Protein AF-G9P1T3-F1 (afdb_monomer_lite)

Sequence (123 aa):
MGSVGPTSAPSKVVKEGRKLACRLCQKRKKKCNRKSPCSMCIKLKVVCQPSTPAPTRKRRQSTKDLFARLAWCEEQLRRTIDDRNQCDECLPSTETSTDGVAERLSEIKSASRAASATVTAKP

Foldseek 3Di:
DDDDDDDDDDDPPPPPPDFDAWPVCVVVVHDFPSDVVTPVCVVVVHHTHTDDPDPDDDDPPPVVVVVVVVVVVVVVVVVVVVVVVVVVVDDDDPPPPCVVVVVVVVVVVVVVVVVVVPPPDDD

Organism: Hypocrea atroviridis (strain ATCC 20476 / IMI 206040) (NCBI:txid452589)

Secondary structure (DSSP, 8-state):
----------------PPPPPBHHHHHTT------SS-HHHHHTT---PBPPPPPPPPPP-HHHHHHHHHHHHHHHHHHHHHHHHTTSS--------THHHHHHHHHHHHHHHHHHTTS----

pLDDT: mean 76.76, std 17.08, range [43.44, 98.06]

InterPro domains:
  IPR001138 Zn(2)Cys(6) fungal-type DNA-binding domain [PF00172] (21-55)
  IPR001138 Zn(2)Cys(6) fungal-type DNA-binding domain [PS50048] (21-48)
  IPR001138 Zn(2)Cys(6) fungal-type DNA-binding domain [SM00066] (16-59)
  IPR036864 Zn(2)-C6 fungal-type DNA-binding domain superfamily [G3DSA:4.10.240.10] (22-80)
  IPR036864 Zn(2)-C6 fungal-type DNA-binding domain superfamily [SSF57701] (15-59)

Radius of gyration: 42.08 Å; chains: 1; bounding box: 55×101×96 Å

Structure (mmCIF, N/CA/C/O backbone):
data_AF-G9P1T3-F1
#
_entry.id   AF-G9P1T3-F1
#
loop_
_atom_site.group_PDB
_atom_site.id
_atom_site.type_symbol
_atom_site.label_atom_id
_atom_site.label_alt_id
_atom_site.label_comp_id
_atom_site.label_asym_id
_atom_site.label_entity_id
_atom_site.label_seq_id
_atom_site.pdbx_PDB_ins_code
_atom_site.Cartn_x
_atom_site.Cartn_y
_atom_site.Cartn_z
_atom_site.occupancy
_atom_site.B_iso_or_equiv
_atom_site.auth_seq_id
_atom_site.auth_comp_id
_atom_site.auth_asym_id
_atom_site.auth_atom_id
_atom_site.pdbx_PDB_model_num
ATOM 1 N N . MET A 1 1 ? 31.766 -40.318 2.938 1.00 46.19 1 MET A N 1
ATOM 2 C CA . MET A 1 1 ? 30.998 -39.906 4.134 1.00 46.19 1 MET A CA 1
ATOM 3 C C . MET A 1 1 ? 31.002 -38.388 4.213 1.00 46.19 1 MET A C 1
ATOM 5 O O . MET A 1 1 ? 31.964 -37.810 4.688 1.00 46.19 1 MET A O 1
ATOM 9 N N . GLY A 1 2 ? 29.990 -37.737 3.641 1.00 48.38 2 GLY A N 1
ATOM 10 C CA . GLY A 1 2 ? 29.856 -36.279 3.658 1.00 48.38 2 GLY A CA 1
ATOM 11 C C . GLY A 1 2 ? 28.411 -35.933 3.971 1.00 48.38 2 GLY A C 1
ATOM 12 O O . GLY A 1 2 ? 27.558 -36.008 3.093 1.00 48.38 2 GLY A O 1
ATOM 13 N N . SER A 1 3 ? 28.128 -35.650 5.238 1.00 51.56 3 SER A N 1
ATOM 14 C CA . SER A 1 3 ? 26.786 -35.322 5.713 1.00 51.56 3 SER A CA 1
ATOM 15 C C . SER A 1 3 ? 26.484 -33.855 5.419 1.00 51.56 3 SER A C 1
ATOM 17 O O . SER A 1 3 ? 27.088 -32.964 6.012 1.00 51.56 3 SER A O 1
ATOM 19 N N . VAL A 1 4 ? 25.542 -33.598 4.513 1.00 62.69 4 VAL A N 1
ATOM 20 C CA . VAL A 1 4 ? 24.951 -32.270 4.313 1.00 62.69 4 VAL A CA 1
ATOM 21 C C . VAL A 1 4 ? 23.915 -32.014 5.411 1.00 62.69 4 VAL A C 1
ATOM 23 O O . VAL A 1 4 ? 22.926 -32.733 5.531 1.00 62.69 4 VAL A O 1
ATOM 26 N N . GLY A 1 5 ? 24.167 -31.018 6.261 1.00 55.00 5 GLY A N 1
ATOM 27 C CA . GLY A 1 5 ? 23.220 -30.563 7.284 1.00 55.00 5 GLY A CA 1
ATOM 28 C C . GLY A 1 5 ? 22.140 -29.639 6.696 1.00 55.00 5 GLY A C 1
ATOM 29 O O . GLY A 1 5 ? 22.413 -28.933 5.723 1.00 55.00 5 GLY A O 1
ATOM 30 N N . PRO A 1 6 ? 20.917 -29.609 7.262 1.00 62.25 6 PRO A N 1
ATOM 31 C CA . PRO A 1 6 ? 19.824 -28.801 6.734 1.00 62.25 6 PRO A CA 1
ATOM 32 C C . PRO A 1 6 ? 20.017 -27.314 7.061 1.00 62.25 6 PRO A C 1
ATOM 34 O O . PRO A 1 6 ? 20.244 -26.923 8.206 1.00 62.25 6 PRO A O 1
ATOM 37 N N . THR A 1 7 ? 19.896 -26.473 6.035 1.00 50.56 7 THR A N 1
ATOM 38 C CA . THR A 1 7 ? 19.935 -25.011 6.133 1.00 50.56 7 THR A CA 1
ATOM 39 C C . THR A 1 7 ? 18.643 -24.497 6.775 1.00 50.56 7 THR A C 1
ATOM 41 O O . THR A 1 7 ? 17.573 -24.538 6.169 1.00 50.56 7 THR A O 1
ATOM 44 N N . SER A 1 8 ? 18.725 -24.008 8.013 1.00 57.06 8 SER A N 1
ATOM 45 C CA . SER A 1 8 ? 17.626 -23.325 8.695 1.00 57.06 8 SER A CA 1
ATOM 46 C C . SER A 1 8 ? 17.426 -21.923 8.105 1.00 57.06 8 SER A C 1
ATOM 48 O O . SER A 1 8 ? 18.306 -21.065 8.141 1.00 57.06 8 SER A O 1
ATOM 50 N N . ALA A 1 9 ? 16.250 -21.695 7.518 1.00 63.72 9 ALA A N 1
ATOM 51 C CA . ALA A 1 9 ? 15.860 -20.406 6.958 1.00 63.72 9 ALA A CA 1
ATOM 52 C C . ALA A 1 9 ? 15.760 -19.321 8.055 1.00 63.72 9 ALA A C 1
ATOM 54 O O . ALA A 1 9 ? 15.293 -19.608 9.161 1.00 63.72 9 ALA A O 1
ATOM 55 N N . PRO A 1 10 ? 16.135 -18.058 7.774 1.00 54.31 10 PRO A N 1
ATOM 56 C CA . PRO A 1 10 ? 16.060 -16.986 8.757 1.00 54.31 10 PRO A CA 1
ATOM 57 C C . PRO A 1 10 ? 14.601 -16.577 9.001 1.00 54.31 10 PRO A C 1
ATOM 59 O O . PRO A 1 10 ? 13.976 -15.879 8.197 1.00 54.31 10 PRO A O 1
ATOM 62 N N . SER A 1 11 ? 14.064 -16.984 10.150 1.00 57.31 11 SER A N 1
ATOM 63 C CA . SER A 1 11 ? 12.820 -16.464 10.714 1.00 57.31 11 SER A CA 1
ATOM 64 C C . SER A 1 11 ? 12.933 -14.947 10.862 1.00 57.31 11 SER A C 1
ATOM 66 O O . SER A 1 11 ? 13.700 -14.442 11.682 1.00 57.31 11 SER A O 1
ATOM 68 N N . LYS A 1 12 ? 12.186 -14.191 10.047 1.00 60.72 12 LYS A N 1
ATOM 69 C CA . LYS A 1 12 ? 12.115 -12.731 10.176 1.00 60.72 12 LYS A CA 1
ATOM 70 C C . LYS A 1 12 ? 11.624 -12.395 11.580 1.00 60.72 12 LYS A C 1
ATOM 72 O O . LYS A 1 12 ? 10.471 -12.657 11.908 1.00 60.72 12 LYS A O 1
ATOM 77 N N . VAL A 1 13 ? 12.491 -11.785 12.384 1.00 58.25 13 VAL A N 1
ATOM 78 C CA . VAL A 1 13 ? 12.137 -11.227 13.689 1.00 58.25 13 VAL A CA 1
ATOM 79 C C . VAL A 1 13 ? 11.141 -10.092 13.443 1.00 58.25 13 VAL A C 1
ATOM 81 O O . VAL A 1 13 ? 11.513 -8.967 13.098 1.00 58.25 13 VAL A O 1
ATOM 84 N N . VAL A 1 14 ? 9.847 -10.401 13.535 1.00 61.88 14 VAL A N 1
ATOM 85 C CA . VAL A 1 14 ? 8.781 -9.400 13.513 1.00 61.88 14 VAL A CA 1
ATOM 86 C C . VAL A 1 14 ? 8.941 -8.613 14.802 1.00 61.88 14 VAL A C 1
ATOM 88 O O . VAL A 1 14 ? 8.576 -9.089 15.868 1.00 61.88 14 VAL A O 1
ATOM 91 N N . LYS A 1 15 ? 9.545 -7.422 14.720 1.00 59.25 15 LYS A N 1
ATOM 92 C CA . LYS A 1 15 ? 9.590 -6.486 15.848 1.00 59.25 15 LYS A CA 1
ATOM 93 C C . LYS A 1 15 ? 8.169 -6.343 16.383 1.00 59.25 15 LYS A C 1
ATOM 95 O O . LYS A 1 15 ? 7.299 -5.868 15.650 1.00 59.25 15 LYS A O 1
ATOM 100 N N . GLU A 1 16 ? 7.953 -6.778 17.623 1.00 62.88 16 GLU A N 1
ATOM 101 C CA . GLU A 1 16 ? 6.664 -6.732 18.305 1.00 62.88 16 GLU A CA 1
ATOM 102 C C . GLU A 1 16 ? 6.109 -5.304 18.187 1.00 62.88 16 GLU A C 1
ATOM 104 O O . GLU A 1 16 ? 6.632 -4.350 18.772 1.00 62.88 16 GLU A O 1
ATOM 109 N N . GLY A 1 17 ? 5.104 -5.119 17.330 1.00 66.31 17 GLY A N 1
ATOM 110 C CA . GLY A 1 17 ? 4.548 -3.800 17.064 1.00 66.31 17 GLY A CA 1
ATOM 111 C C . GLY A 1 17 ? 4.017 -3.175 18.354 1.00 66.31 17 GLY A C 1
ATOM 112 O O . GLY A 1 17 ? 3.489 -3.866 19.227 1.00 66.31 17 GLY A O 1
ATOM 113 N N . ARG A 1 18 ? 4.122 -1.846 18.481 1.00 76.62 18 ARG A N 1
ATOM 114 C CA . ARG A 1 18 ? 3.537 -1.110 19.615 1.00 76.62 18 ARG A CA 1
ATOM 115 C C . ARG A 1 18 ? 2.060 -1.503 19.781 1.00 76.62 18 ARG A C 1
ATOM 117 O O . ARG A 1 18 ? 1.260 -1.269 18.877 1.00 76.62 18 ARG A O 1
ATOM 124 N N . LYS A 1 19 ? 1.695 -2.079 20.937 1.00 82.00 19 LYS A N 1
ATOM 125 C CA . LYS A 1 19 ? 0.314 -2.492 21.247 1.00 82.00 19 LYS A CA 1
ATOM 126 C C . LYS A 1 19 ? -0.611 -1.270 21.245 1.00 82.00 19 LYS A C 1
ATOM 128 O O . LYS A 1 19 ? -0.458 -0.361 22.063 1.00 82.00 19 LYS A O 1
ATOM 133 N N . LEU A 1 20 ? -1.569 -1.243 20.320 1.00 89.94 20 LEU A N 1
ATOM 134 C CA . LEU A 1 20 ? -2.547 -0.161 20.194 1.00 89.94 20 LEU A CA 1
ATOM 135 C C . LEU A 1 20 ? -3.627 -0.248 21.289 1.00 89.94 20 LEU A C 1
ATOM 137 O O . LEU A 1 20 ? -3.783 -1.261 21.972 1.00 89.94 20 LEU A O 1
ATOM 141 N N . ALA A 1 21 ? -4.388 0.835 21.474 1.00 93.88 21 ALA A N 1
ATOM 142 C CA . ALA A 1 21 ? -5.612 0.783 22.275 1.00 93.88 21 ALA A CA 1
ATOM 143 C C . ALA A 1 21 ? -6.604 -0.223 21.661 1.00 93.88 21 ALA A C 1
ATOM 145 O O . ALA A 1 21 ? -6.588 -0.431 20.455 1.00 93.88 21 ALA A O 1
ATOM 146 N N . CYS A 1 22 ? -7.482 -0.835 22.461 1.00 94.12 22 CYS A N 1
ATOM 147 C CA . CYS A 1 22 ? -8.560 -1.658 21.905 1.00 94.12 22 CYS A CA 1
ATOM 148 C C . CYS A 1 22 ? -9.536 -0.805 21.075 1.00 94.12 22 CYS A C 1
ATOM 150 O O . CYS A 1 22 ? -9.674 0.403 21.314 1.00 94.12 22 CYS A O 1
ATOM 152 N N . ARG A 1 23 ? -10.270 -1.440 20.152 1.00 93.88 23 ARG A N 1
ATOM 153 C CA . ARG A 1 23 ? -11.186 -0.748 19.227 1.00 93.88 23 ARG A CA 1
ATOM 154 C C . ARG A 1 23 ? -12.225 0.106 19.960 1.00 93.88 23 ARG A C 1
ATOM 156 O O . ARG A 1 23 ? -12.527 1.222 19.542 1.00 93.88 23 ARG A O 1
ATOM 163 N N . LEU A 1 24 ? -12.722 -0.380 21.100 1.00 94.69 24 LEU A N 1
ATOM 164 C CA . LEU A 1 24 ? -13.728 0.322 21.897 1.00 94.69 24 LEU A CA 1
ATOM 165 C C . LEU A 1 24 ? -13.170 1.577 22.585 1.00 94.69 24 LEU A C 1
ATOM 167 O O . LEU A 1 24 ? -13.781 2.643 22.513 1.00 94.69 24 LEU A O 1
ATOM 171 N N . CYS A 1 25 ? -12.005 1.475 23.234 1.00 94.81 25 CYS A N 1
ATOM 172 C CA . CYS A 1 25 ? -11.355 2.630 23.860 1.00 94.81 25 CYS A CA 1
ATOM 173 C C . CYS A 1 25 ? -10.920 3.665 22.819 1.00 94.81 25 CYS A C 1
ATOM 175 O O . CYS A 1 25 ? -11.028 4.860 23.087 1.00 94.81 25 CYS A O 1
ATOM 177 N N . GLN A 1 26 ? -10.483 3.215 21.639 1.00 94.19 26 GLN A N 1
ATOM 178 C CA . GLN A 1 26 ? -10.150 4.087 20.516 1.00 94.19 26 GLN A CA 1
ATOM 179 C C . GLN A 1 26 ? -11.387 4.860 20.027 1.00 94.19 26 GLN A C 1
ATOM 181 O O . GLN A 1 26 ? -11.331 6.085 19.947 1.00 94.19 26 GLN A O 1
ATOM 186 N N . LYS A 1 27 ? -12.528 4.183 19.810 1.00 93.50 27 LYS A N 1
ATOM 187 C CA . LYS A 1 27 ? -13.799 4.823 19.407 1.00 93.50 27 LYS A CA 1
ATOM 188 C C . LYS A 1 27 ? -14.317 5.817 20.454 1.00 93.50 27 LYS A C 1
ATOM 190 O O . LYS A 1 27 ? -14.797 6.887 20.102 1.00 93.50 27 LYS A O 1
ATOM 195 N N . ARG A 1 28 ? -14.190 5.485 21.744 1.00 93.44 28 ARG A N 1
ATOM 196 C CA . ARG A 1 28 ? -14.635 6.334 22.869 1.00 93.44 28 ARG A CA 1
ATOM 197 C C . ARG A 1 28 ? -13.620 7.401 23.293 1.00 93.44 28 ARG A C 1
ATOM 199 O O . ARG A 1 28 ? -13.914 8.168 24.205 1.00 93.44 28 ARG A O 1
ATOM 206 N N . LYS A 1 29 ? -12.429 7.430 22.681 1.00 93.69 29 LYS A N 1
ATOM 207 C CA . LYS A 1 29 ? -11.326 8.355 23.003 1.00 93.69 29 LYS A CA 1
ATOM 208 C C . LYS A 1 29 ? -10.950 8.365 24.499 1.00 93.69 29 LYS A C 1
ATOM 210 O O . LYS A 1 29 ? -10.637 9.408 25.066 1.00 93.69 29 LYS A O 1
ATOM 215 N N . LYS A 1 30 ? -10.985 7.202 25.165 1.00 92.25 30 LYS A N 1
ATOM 216 C CA . LYS A 1 30 ? -10.577 7.041 26.579 1.00 92.25 30 LYS A CA 1
ATOM 217 C C . LYS A 1 30 ? -9.254 6.278 26.684 1.00 92.25 30 LYS A C 1
ATOM 219 O O . LYS A 1 30 ? -8.924 5.461 25.823 1.00 92.25 30 LYS A O 1
ATOM 224 N N . LYS A 1 31 ? -8.504 6.507 27.768 1.00 93.19 31 LYS A N 1
ATOM 225 C CA . LYS A 1 31 ? -7.212 5.846 28.021 1.00 93.19 31 LYS A CA 1
ATOM 226 C C . LYS A 1 31 ? -7.396 4.327 28.141 1.00 93.19 31 LYS A C 1
ATOM 228 O O . LYS A 1 31 ? -8.108 3.843 29.015 1.00 93.19 31 LYS A O 1
ATOM 233 N N . CYS A 1 32 ? -6.735 3.575 27.263 1.00 94.88 32 CYS A N 1
ATOM 234 C CA . CYS A 1 32 ? -6.705 2.114 27.306 1.00 94.88 32 CYS A CA 1
ATOM 235 C C . CYS A 1 32 ? -5.482 1.632 28.098 1.00 94.88 32 CYS A C 1
ATOM 237 O O . CYS A 1 32 ? -4.397 2.179 27.927 1.00 94.88 32 CYS A O 1
ATOM 239 N N . ASN A 1 33 ? -5.626 0.573 28.899 1.00 94.00 33 ASN A N 1
ATOM 240 C CA . ASN A 1 33 ? -4.504 -0.062 29.606 1.00 94.00 33 ASN A CA 1
ATOM 241 C C . ASN A 1 33 ? -3.737 -1.092 28.755 1.00 94.00 33 ASN A C 1
ATOM 243 O O . ASN A 1 33 ? -2.812 -1.714 29.258 1.00 94.00 33 ASN A O 1
ATOM 247 N N . ARG A 1 34 ? -4.110 -1.272 27.475 1.00 91.06 34 ARG A N 1
ATOM 248 C CA . ARG A 1 34 ? -3.465 -2.167 26.484 1.00 91.06 34 ARG A CA 1
ATOM 249 C C . ARG A 1 34 ? -3.259 -3.629 26.940 1.00 91.06 34 ARG A C 1
ATOM 251 O O . ARG A 1 34 ? -2.485 -4.358 26.332 1.00 91.06 34 ARG A O 1
ATOM 258 N N . LYS A 1 35 ? -3.986 -4.063 27.975 1.00 89.06 35 LYS A N 1
ATOM 259 C CA . LYS A 1 35 ? -4.190 -5.467 28.360 1.00 89.06 35 LYS A CA 1
ATOM 260 C C . LYS A 1 35 ? -5.447 -5.985 27.652 1.00 89.06 35 LYS A C 1
ATOM 262 O O . LYS A 1 35 ? -6.386 -5.209 27.459 1.00 89.06 35 LYS A O 1
ATOM 267 N N . SER A 1 36 ? -5.464 -7.251 27.247 1.00 85.62 36 SER A N 1
ATOM 268 C CA . SER A 1 36 ? -6.618 -7.913 26.627 1.00 85.62 36 SER A CA 1
ATOM 269 C C . SER A 1 36 ? -7.146 -8.989 27.580 1.00 85.62 36 SER A C 1
ATOM 271 O O . SER A 1 36 ? -6.472 -10.007 27.726 1.00 85.62 36 SER A O 1
ATOM 273 N N . PRO A 1 37 ? -8.306 -8.791 28.235 1.00 92.38 37 PRO A N 1
ATOM 274 C CA . PRO A 1 37 ? -9.233 -7.655 28.143 1.00 92.38 37 PRO A CA 1
ATOM 275 C C . PRO A 1 37 ? -8.786 -6.388 28.904 1.00 92.38 37 PRO A C 1
ATOM 277 O O . PRO A 1 37 ? -8.053 -6.437 29.889 1.00 92.38 37 PRO A O 1
ATOM 280 N N . CYS A 1 38 ? -9.241 -5.217 28.445 1.00 93.50 38 CYS A N 1
ATOM 281 C CA . CYS A 1 38 ? -8.891 -3.929 29.046 1.00 93.50 38 CYS A CA 1
ATOM 282 C C . CYS A 1 38 ? -9.735 -3.650 30.303 1.00 93.50 38 CYS A C 1
ATOM 284 O O . CYS A 1 38 ? -10.910 -3.995 30.326 1.00 93.50 38 CYS A O 1
ATOM 286 N N . SER A 1 39 ? -9.211 -2.959 31.325 1.00 94.88 39 SER A N 1
ATOM 287 C CA . SER A 1 39 ? -9.961 -2.721 32.581 1.00 94.88 39 SER A CA 1
ATOM 288 C C . SER A 1 39 ? -11.314 -2.027 32.384 1.00 94.88 39 SER A C 1
ATOM 290 O O . SER A 1 39 ? -12.278 -2.344 33.069 1.00 94.88 39 SER A O 1
ATOM 292 N N . MET A 1 40 ? -11.412 -1.104 31.423 1.00 94.12 40 MET A N 1
ATOM 293 C CA . MET A 1 40 ? -12.677 -0.456 31.069 1.00 94.12 40 MET A CA 1
ATOM 294 C C . MET A 1 40 ? -13.652 -1.448 30.423 1.00 94.12 40 MET A C 1
ATOM 296 O O . MET A 1 40 ? -14.833 -1.457 30.737 1.00 94.12 40 MET A O 1
ATOM 300 N N . CYS A 1 41 ? -13.142 -2.308 29.545 1.00 94.56 41 CYS A N 1
ATOM 301 C CA . CYS A 1 41 ? -13.903 -3.341 28.857 1.00 94.56 41 CYS A CA 1
ATOM 302 C C . CYS A 1 41 ? -14.460 -4.370 29.856 1.00 94.56 41 CYS A C 1
ATOM 304 O O . CYS A 1 41 ? -15.614 -4.765 29.737 1.00 94.56 41 CYS A O 1
ATOM 306 N N . ILE A 1 42 ? -13.665 -4.723 30.877 1.00 95.44 42 ILE A N 1
ATOM 307 C CA . ILE A 1 42 ? -14.074 -5.589 31.994 1.00 95.44 42 ILE A CA 1
ATOM 308 C C . ILE A 1 42 ? -15.215 -4.938 32.785 1.00 95.44 42 ILE A C 1
ATOM 310 O O . ILE A 1 42 ? -16.261 -5.553 32.959 1.00 95.44 42 ILE A O 1
ATOM 314 N N . LYS A 1 43 ? -15.055 -3.673 33.207 1.00 94.25 43 LYS A N 1
ATOM 315 C CA . LYS A 1 43 ? -16.093 -2.939 33.962 1.00 94.25 43 LYS A CA 1
ATOM 316 C C . LYS A 1 43 ? -17.416 -2.838 33.204 1.00 94.25 43 LYS A C 1
ATOM 318 O O . LYS A 1 43 ? -18.479 -2.905 33.803 1.00 94.25 43 LYS A O 1
ATOM 323 N N . LEU A 1 44 ? -17.336 -2.678 31.887 1.00 92.00 44 LEU A N 1
ATOM 324 C CA . LEU A 1 44 ? -18.494 -2.562 31.007 1.00 92.00 44 LEU A CA 1
ATOM 325 C C . LEU A 1 44 ? -19.073 -3.916 30.577 1.00 92.00 44 LEU A C 1
ATOM 327 O O . LEU A 1 44 ? -20.088 -3.919 29.891 1.00 92.00 44 LEU A O 1
ATOM 331 N N . LYS A 1 45 ? -18.432 -5.039 30.936 1.00 93.06 45 LYS A N 1
ATOM 332 C CA . LYS A 1 45 ? -18.820 -6.400 30.528 1.00 93.06 45 LYS A CA 1
ATOM 333 C C . LYS A 1 45 ? -18.998 -6.545 29.007 1.00 93.06 45 LYS A C 1
ATOM 335 O O . LYS A 1 45 ? -19.911 -7.210 28.533 1.00 93.06 45 LYS A O 1
ATOM 340 N N . VAL A 1 46 ? -18.115 -5.909 28.234 1.00 92.69 46 VAL A N 1
ATOM 341 C CA . VAL A 1 46 ? -18.128 -5.931 26.760 1.00 92.69 46 VAL A CA 1
ATOM 342 C C . VAL A 1 46 ? -16.894 -6.625 26.198 1.00 92.69 46 VAL A C 1
ATOM 344 O O . VAL A 1 46 ? -15.811 -6.595 26.790 1.00 92.69 46 VAL A O 1
ATOM 347 N N . VAL A 1 47 ? -17.036 -7.195 25.001 1.00 92.62 47 VAL A N 1
ATOM 348 C CA . VAL A 1 47 ? -15.951 -7.884 24.295 1.00 92.62 47 VAL A CA 1
ATOM 349 C C . VAL A 1 47 ? -14.819 -6.908 23.953 1.00 92.62 47 VAL A C 1
ATOM 351 O O . VAL A 1 47 ? -14.999 -5.910 23.251 1.00 92.62 47 VAL A O 1
ATOM 354 N N . CYS A 1 48 ? -13.617 -7.198 24.453 1.00 93.31 48 CYS A N 1
ATOM 355 C CA . CYS A 1 48 ? -12.431 -6.380 24.223 1.00 93.31 48 CYS A CA 1
ATOM 356 C C . CYS A 1 48 ? -11.685 -6.832 22.962 1.00 93.31 48 CYS A C 1
ATOM 358 O O . CYS A 1 48 ? -10.818 -7.700 23.035 1.00 93.31 48 CYS A O 1
ATOM 360 N N . GLN A 1 49 ? -11.953 -6.192 21.823 1.00 92.31 49 GLN A N 1
ATOM 361 C CA . GLN A 1 49 ? -11.216 -6.468 20.587 1.00 92.31 49 GLN A CA 1
ATOM 362 C C . GLN A 1 49 ? -9.956 -5.580 20.469 1.00 92.31 49 GLN A C 1
ATOM 364 O O . GLN A 1 49 ? -10.088 -4.347 20.442 1.00 92.31 49 GLN A O 1
ATOM 369 N N . PRO A 1 50 ? -8.734 -6.150 20.397 1.00 90.50 50 PRO A N 1
ATOM 370 C CA . PRO A 1 50 ? -7.516 -5.375 20.162 1.00 90.50 50 PRO A CA 1
ATOM 371 C C . PRO A 1 50 ? -7.554 -4.701 18.782 1.00 90.50 50 PRO A C 1
ATOM 373 O O . PRO A 1 50 ? -8.074 -5.261 17.815 1.00 90.50 50 PRO A O 1
ATOM 376 N N . SER A 1 51 ? -7.021 -3.480 18.678 1.00 88.44 51 SER A N 1
ATOM 377 C CA . SER A 1 51 ? -6.896 -2.819 17.378 1.00 88.44 51 SER A CA 1
ATOM 378 C C . SER A 1 51 ? -5.726 -3.416 16.610 1.00 88.44 51 SER A C 1
ATOM 380 O O . SER A 1 51 ? -4.582 -3.379 17.057 1.00 88.44 51 SER A O 1
ATOM 382 N N . THR A 1 52 ? -6.029 -3.947 15.435 1.00 83.75 52 THR A N 1
ATOM 383 C CA . THR A 1 52 ? -5.039 -4.365 14.450 1.00 83.75 52 THR A CA 1
ATOM 384 C C . THR A 1 52 ? -4.452 -3.115 13.793 1.00 83.75 52 THR A C 1
ATOM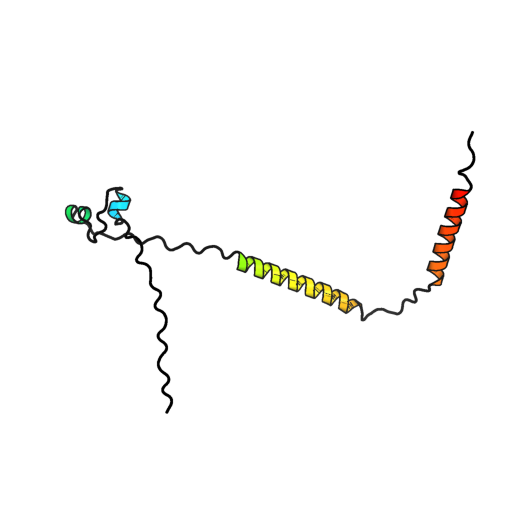 386 O O . THR A 1 52 ? -5.230 -2.263 13.349 1.00 83.75 52 THR A O 1
ATOM 389 N N . PRO A 1 53 ? -3.117 -2.958 13.741 1.00 81.81 53 PRO A N 1
ATOM 390 C CA . PRO A 1 53 ? -2.507 -1.854 13.011 1.00 81.81 53 PRO A CA 1
ATOM 391 C C . PRO A 1 53 ? -2.941 -1.897 11.544 1.00 81.81 53 PRO A C 1
ATOM 393 O O . PRO A 1 53 ? -3.168 -2.971 10.985 1.00 81.81 53 PRO A O 1
ATOM 396 N N . ALA A 1 54 ? -3.077 -0.720 10.929 1.00 81.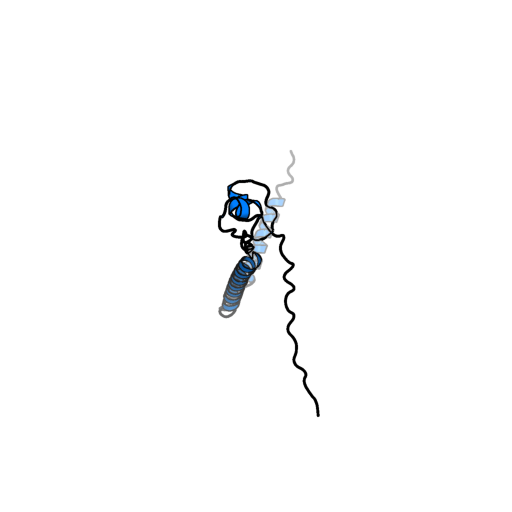62 54 ALA A N 1
ATOM 397 C CA . ALA A 1 54 ? -3.386 -0.638 9.510 1.00 81.62 54 ALA A CA 1
ATOM 398 C C . ALA A 1 54 ? -2.298 -1.378 8.711 1.00 81.62 54 ALA A C 1
ATOM 400 O O . ALA A 1 54 ? -1.113 -1.219 9.031 1.00 81.62 54 ALA A O 1
ATOM 401 N N . PRO A 1 55 ? -2.669 -2.168 7.689 1.00 78.81 55 PRO A N 1
ATOM 402 C CA . PRO A 1 55 ? -1.695 -2.790 6.808 1.00 78.81 55 PRO A CA 1
ATOM 403 C C . PRO A 1 55 ? -0.738 -1.735 6.258 1.00 78.81 55 PRO A C 1
ATOM 405 O O . PRO A 1 55 ? -1.167 -0.660 5.827 1.00 78.81 55 PRO A O 1
ATOM 408 N N . THR A 1 56 ? 0.560 -2.031 6.272 1.00 81.69 56 THR A N 1
ATOM 409 C CA . THR A 1 56 ? 1.567 -1.119 5.729 1.00 81.69 56 THR A CA 1
ATOM 410 C C . THR A 1 56 ? 1.238 -0.823 4.271 1.00 81.69 56 THR A C 1
ATOM 412 O O . THR A 1 56 ? 1.197 -1.729 3.434 1.00 81.69 56 THR A O 1
ATOM 415 N N . ARG A 1 57 ? 1.005 0.455 3.952 1.00 82.25 57 ARG A N 1
ATOM 416 C CA . ARG A 1 57 ? 0.754 0.886 2.576 1.00 82.25 57 ARG A CA 1
ATOM 417 C C . ARG A 1 57 ? 1.977 0.540 1.730 1.00 82.25 57 ARG A C 1
ATOM 419 O O . ARG A 1 57 ? 3.085 0.988 2.022 1.00 82.25 57 ARG A O 1
ATOM 426 N N . LYS A 1 58 ? 1.778 -0.246 0.670 1.00 78.56 58 LYS A N 1
ATOM 427 C CA . LYS A 1 58 ? 2.838 -0.522 -0.303 1.00 78.56 58 LYS A CA 1
ATOM 428 C C . LYS A 1 58 ? 3.227 0.801 -0.965 1.00 78.56 58 LYS A C 1
ATOM 430 O O . LYS A 1 58 ? 2.384 1.468 -1.565 1.00 78.56 58 LYS A O 1
ATOM 435 N N . ARG A 1 59 ? 4.492 1.205 -0.829 1.00 79.75 59 ARG A N 1
ATOM 436 C CA . ARG A 1 59 ? 5.034 2.368 -1.541 1.00 79.75 59 ARG A CA 1
ATOM 437 C C . ARG A 1 59 ? 4.992 2.068 -3.043 1.00 79.75 59 ARG A C 1
ATOM 439 O O . ARG A 1 59 ? 5.391 0.980 -3.455 1.00 79.75 59 ARG A O 1
ATOM 446 N N . ARG A 1 60 ? 4.498 3.014 -3.850 1.00 78.44 60 ARG A N 1
ATOM 447 C CA . ARG A 1 60 ? 4.515 2.906 -5.319 1.00 78.44 60 ARG A CA 1
ATOM 448 C C . ARG A 1 60 ? 5.969 2.693 -5.759 1.00 78.44 60 ARG A C 1
ATOM 450 O O . ARG A 1 60 ? 6.843 3.461 -5.362 1.00 78.44 60 ARG A O 1
ATOM 457 N N . GLN A 1 61 ? 6.233 1.630 -6.515 1.00 79.81 61 GLN A N 1
ATOM 458 C CA . GLN A 1 61 ? 7.577 1.306 -7.002 1.00 79.81 61 GLN A CA 1
ATOM 459 C C . GLN A 1 61 ? 7.858 2.139 -8.257 1.00 79.81 61 GLN A C 1
ATOM 461 O O . GLN A 1 61 ? 7.658 1.664 -9.370 1.00 79.81 61 GLN A O 1
ATOM 466 N N . SER A 1 62 ? 8.273 3.396 -8.069 1.00 77.88 62 SER A N 1
ATOM 467 C CA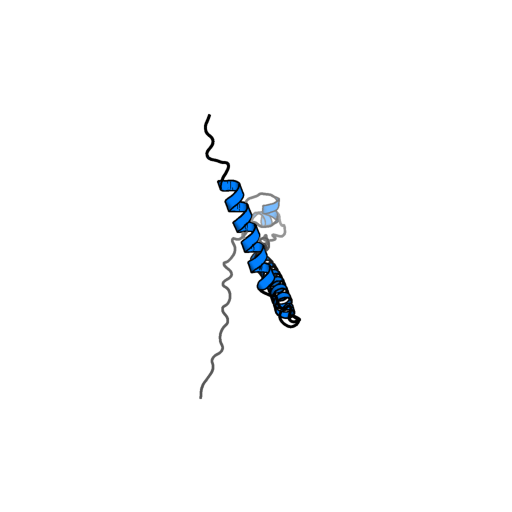 . SER A 1 62 ? 8.576 4.341 -9.160 1.00 77.88 62 SER A CA 1
ATOM 468 C C . SER A 1 62 ? 9.616 3.811 -10.149 1.00 77.88 62 SER A C 1
ATOM 470 O O . SER A 1 62 ? 9.553 4.119 -11.331 1.00 77.88 62 SER A O 1
ATOM 472 N N . THR A 1 63 ? 10.537 2.969 -9.683 1.00 84.88 63 THR A N 1
ATOM 473 C CA . THR A 1 63 ? 11.585 2.365 -10.510 1.00 84.88 63 THR A CA 1
ATOM 474 C C . THR A 1 63 ? 11.036 1.410 -11.566 1.00 84.88 63 THR A C 1
ATOM 476 O O . THR A 1 63 ? 11.566 1.377 -12.665 1.00 84.88 63 THR A O 1
ATOM 479 N N . LYS A 1 64 ? 9.953 0.671 -11.287 1.00 88.25 64 LYS A N 1
ATOM 480 C CA . LYS A 1 64 ? 9.372 -0.276 -12.257 1.00 88.25 64 LYS A CA 1
ATOM 481 C C . LYS A 1 64 ? 8.814 0.421 -13.494 1.00 88.25 64 LYS A C 1
ATOM 483 O O . LYS A 1 64 ? 9.042 -0.026 -14.608 1.00 88.25 64 LYS A O 1
ATOM 488 N N . ASP A 1 65 ? 8.103 1.519 -13.269 1.00 88.88 65 ASP A N 1
ATOM 489 C CA . ASP A 1 65 ? 7.535 2.366 -14.320 1.00 88.88 65 ASP A CA 1
ATOM 490 C C . ASP A 1 65 ? 8.651 3.037 -15.139 1.00 88.88 65 ASP A C 1
ATOM 492 O O . ASP A 1 65 ? 8.611 3.083 -16.365 1.00 88.88 65 ASP A O 1
ATOM 496 N N . LEU A 1 66 ? 9.716 3.471 -14.456 1.00 93.00 66 LEU A N 1
ATOM 497 C CA . LEU A 1 66 ? 10.902 4.034 -15.096 1.00 93.00 66 LEU A CA 1
ATOM 498 C C . LEU A 1 66 ? 11.621 3.013 -15.992 1.00 93.00 66 LEU A C 1
ATOM 500 O O . LEU A 1 66 ? 11.922 3.336 -17.135 1.00 93.00 66 LEU A O 1
ATOM 504 N N . PHE A 1 67 ? 11.837 1.781 -15.521 1.00 95.44 67 PHE A N 1
ATOM 505 C CA . PHE A 1 67 ? 12.433 0.719 -16.340 1.00 95.44 67 PHE A CA 1
ATOM 506 C C . PHE A 1 67 ? 11.569 0.358 -17.550 1.00 95.44 67 PHE A C 1
ATOM 508 O O . PHE A 1 67 ? 12.106 0.170 -18.635 1.00 95.44 67 PHE A O 1
ATOM 515 N N . ALA A 1 68 ? 10.242 0.313 -17.395 1.00 94.69 68 ALA A N 1
ATOM 516 C CA . ALA A 1 68 ? 9.337 0.062 -18.516 1.00 94.69 68 ALA A CA 1
ATOM 517 C C . ALA A 1 68 ? 9.449 1.151 -19.599 1.00 94.69 68 ALA A C 1
ATOM 519 O O . ALA A 1 68 ? 9.495 0.844 -20.789 1.00 94.69 68 ALA A O 1
ATOM 520 N N . ARG A 1 69 ? 9.552 2.421 -19.186 1.00 96.44 69 ARG A N 1
ATOM 521 C CA . ARG A 1 69 ? 9.757 3.547 -20.108 1.00 96.44 69 ARG A CA 1
ATOM 522 C C . ARG A 1 69 ? 11.125 3.506 -20.784 1.00 96.44 69 ARG A C 1
ATOM 524 O O . ARG A 1 69 ? 11.193 3.753 -21.982 1.00 96.44 69 ARG A O 1
ATOM 531 N N . LEU A 1 70 ? 12.186 3.185 -20.043 1.00 97.56 70 LEU A N 1
ATOM 532 C CA . LEU A 1 70 ? 13.530 3.032 -20.609 1.00 97.56 70 LEU A CA 1
ATOM 533 C C . LEU A 1 70 ? 13.567 1.917 -21.655 1.00 97.56 70 LEU A C 1
ATOM 535 O O . LEU A 1 70 ? 14.002 2.170 -22.770 1.00 97.56 70 LEU A O 1
ATOM 539 N N . ALA A 1 71 ? 13.017 0.742 -21.340 1.00 97.25 71 ALA A N 1
ATOM 540 C CA . ALA A 1 71 ? 12.965 -0.383 -22.271 1.00 97.25 71 ALA A CA 1
ATOM 541 C C . ALA A 1 71 ? 12.209 -0.035 -23.564 1.00 97.25 71 ALA A C 1
ATOM 543 O O . ALA A 1 71 ? 12.634 -0.413 -24.653 1.00 97.25 71 ALA A O 1
ATOM 544 N N . TRP A 1 72 ? 11.108 0.720 -23.460 1.00 98.06 72 TRP A N 1
ATOM 545 C CA . TRP A 1 72 ? 10.389 1.210 -24.636 1.00 98.06 72 TRP A CA 1
ATOM 546 C C . TRP A 1 72 ? 11.236 2.184 -25.463 1.00 98.06 72 TRP A C 1
ATOM 548 O O . TRP A 1 72 ? 11.317 2.027 -26.678 1.00 98.06 72 TRP A O 1
ATOM 558 N N . CYS A 1 73 ? 11.900 3.155 -24.826 1.00 98.06 73 CYS A N 1
ATOM 559 C CA . CYS A 1 73 ? 12.787 4.088 -25.523 1.00 98.06 73 CYS A CA 1
ATOM 560 C C . CYS A 1 73 ? 13.955 3.366 -26.211 1.00 98.06 73 CYS A C 1
ATOM 562 O O . CYS A 1 73 ? 14.254 3.659 -27.363 1.00 98.06 73 CYS A O 1
ATOM 564 N N . GLU A 1 74 ? 14.597 2.416 -25.529 1.00 98.06 74 GLU A N 1
ATOM 565 C CA . GLU A 1 74 ? 15.691 1.605 -26.077 1.00 98.06 74 GLU A CA 1
ATOM 566 C C . GLU A 1 74 ? 15.245 0.794 -27.297 1.00 98.06 74 GLU A C 1
ATOM 568 O O . GLU A 1 74 ? 15.987 0.679 -28.268 1.00 98.06 74 GLU A O 1
ATOM 573 N N . GLU A 1 75 ? 14.026 0.256 -27.266 1.00 97.50 75 GLU A N 1
ATOM 574 C CA . GLU A 1 75 ? 13.422 -0.444 -28.398 1.00 97.50 75 GLU A CA 1
ATOM 575 C C . GLU A 1 75 ? 13.146 0.499 -29.577 1.00 97.50 75 GLU A C 1
ATOM 577 O O . GLU A 1 75 ? 13.440 0.148 -30.716 1.00 97.50 75 GLU A O 1
ATOM 582 N N . GLN A 1 76 ? 12.628 1.708 -29.326 1.00 97.00 76 GLN A N 1
ATOM 583 C CA . GLN A 1 76 ? 12.451 2.702 -30.393 1.00 97.00 76 GLN A CA 1
ATOM 584 C C . GLN A 1 76 ? 13.793 3.102 -31.012 1.00 97.00 76 GLN A C 1
ATOM 586 O O . GLN A 1 76 ? 13.909 3.158 -32.231 1.00 97.00 76 GLN A O 1
ATOM 591 N N . LEU A 1 77 ? 14.816 3.334 -30.184 1.00 96.75 77 LEU A N 1
ATOM 592 C CA . LEU A 1 77 ? 16.154 3.672 -30.665 1.00 96.75 77 LEU A CA 1
ATOM 593 C C . LEU A 1 77 ? 16.744 2.548 -31.518 1.00 96.75 77 LEU A C 1
ATOM 595 O O . LEU A 1 77 ? 17.247 2.835 -32.601 1.00 96.75 77 LEU A O 1
ATOM 599 N N . ARG A 1 78 ? 16.627 1.286 -31.081 1.00 96.06 78 ARG A N 1
ATOM 600 C CA . ARG A 1 78 ? 17.050 0.124 -31.876 1.00 96.06 78 ARG A CA 1
ATOM 601 C C . ARG A 1 78 ? 16.385 0.110 -33.248 1.00 96.06 78 ARG A C 1
ATOM 603 O O . ARG A 1 78 ? 17.103 0.159 -34.235 1.00 96.06 78 ARG A O 1
ATOM 610 N N . ARG A 1 79 ? 15.053 0.215 -33.312 1.00 95.06 79 ARG A N 1
ATOM 611 C CA . ARG A 1 79 ? 14.317 0.272 -34.589 1.00 95.06 79 ARG A CA 1
ATOM 612 C C . ARG A 1 79 ? 14.805 1.387 -35.499 1.00 95.06 79 ARG A C 1
ATOM 614 O O . ARG A 1 79 ? 15.093 1.136 -36.652 1.00 95.06 79 ARG A O 1
ATOM 621 N N . THR A 1 80 ? 14.975 2.601 -34.975 1.00 95.06 80 THR A N 1
ATOM 622 C CA . THR A 1 80 ? 15.446 3.723 -35.803 1.00 95.06 80 THR A CA 1
ATOM 623 C C . THR A 1 80 ? 16.873 3.540 -36.313 1.00 95.06 80 THR A C 1
ATOM 625 O O . THR A 1 80 ? 17.204 4.034 -37.386 1.00 95.06 80 THR A O 1
ATOM 628 N N . ILE A 1 81 ? 17.736 2.873 -35.543 1.00 94.62 81 ILE A N 1
ATOM 629 C CA . ILE A 1 81 ? 19.097 2.544 -35.972 1.00 94.62 81 ILE A CA 1
ATOM 630 C C . ILE A 1 81 ? 19.041 1.442 -37.032 1.00 94.62 81 ILE A C 1
ATOM 632 O O . ILE A 1 81 ? 19.707 1.565 -38.054 1.00 94.62 81 ILE A O 1
ATOM 636 N N . ASP A 1 82 ? 18.220 0.416 -36.821 1.00 92.06 82 ASP A N 1
ATOM 637 C CA . ASP A 1 82 ? 18.023 -0.683 -37.764 1.00 92.06 82 ASP A CA 1
ATOM 638 C C . ASP A 1 82 ? 17.442 -0.174 -39.092 1.00 92.06 82 ASP A C 1
ATOM 640 O O . ASP A 1 82 ? 17.996 -0.477 -40.143 1.00 92.06 82 ASP A O 1
ATOM 644 N N . ASP A 1 83 ? 16.425 0.693 -39.053 1.00 89.88 83 ASP A N 1
ATOM 645 C CA . ASP A 1 83 ? 15.831 1.344 -40.228 1.00 89.88 83 ASP A CA 1
ATOM 646 C C . ASP A 1 83 ? 16.871 2.177 -40.996 1.00 89.88 83 ASP A C 1
ATOM 648 O O . ASP A 1 83 ? 16.890 2.175 -42.226 1.00 89.88 83 ASP A O 1
ATOM 652 N N . ARG A 1 84 ? 17.770 2.870 -40.278 1.00 87.25 84 ARG A N 1
ATOM 653 C CA . ARG A 1 84 ? 18.884 3.631 -40.870 1.00 87.25 84 ARG A CA 1
ATOM 654 C C . ARG A 1 84 ? 19.950 2.731 -41.490 1.00 87.25 84 ARG A C 1
ATOM 656 O O . ARG A 1 84 ? 20.469 3.060 -42.546 1.00 87.25 84 ARG A O 1
ATOM 663 N N . ASN A 1 85 ? 20.266 1.606 -40.860 1.00 82.00 85 ASN A N 1
ATOM 664 C CA . ASN A 1 85 ? 21.229 0.645 -41.396 1.00 82.00 85 ASN A CA 1
ATOM 665 C C . ASN A 1 85 ? 20.641 -0.134 -42.584 1.00 82.00 85 ASN A C 1
ATOM 667 O O . ASN A 1 85 ? 21.364 -0.531 -43.492 1.00 82.00 85 ASN A O 1
ATOM 671 N N . GLN A 1 86 ? 19.321 -0.330 -42.610 1.00 70.75 86 GLN A N 1
ATOM 672 C CA . GLN A 1 86 ? 18.615 -1.023 -43.685 1.00 70.75 86 GLN A CA 1
ATOM 673 C C . GLN A 1 86 ? 18.475 -0.175 -44.962 1.00 70.75 86 GLN A C 1
ATOM 675 O O . GLN A 1 86 ? 18.172 -0.721 -46.020 1.00 70.75 86 GLN A O 1
ATOM 680 N N . CYS A 1 87 ? 18.756 1.131 -44.904 1.00 55.62 87 CYS A N 1
ATOM 681 C CA . CYS A 1 87 ? 18.865 1.986 -46.090 1.00 55.62 87 CYS A CA 1
ATOM 682 C C . CYS A 1 87 ? 20.303 2.189 -46.611 1.00 55.62 87 CYS A C 1
ATOM 684 O O . CYS A 1 87 ?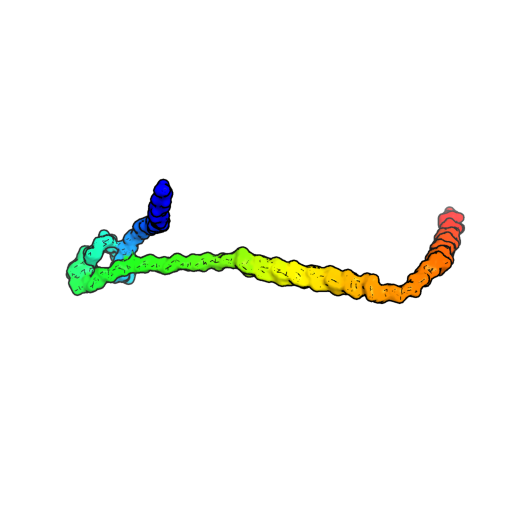 20.465 2.844 -47.638 1.00 55.62 87 CYS A O 1
ATOM 686 N N . ASP A 1 88 ? 21.319 1.558 -46.008 1.00 54.56 88 ASP A N 1
ATOM 687 C CA . ASP A 1 88 ? 22.681 1.477 -46.575 1.00 54.56 88 ASP A CA 1
ATOM 688 C C . ASP A 1 88 ? 22.833 0.345 -47.629 1.00 54.56 88 ASP A C 1
ATOM 690 O O . ASP A 1 88 ? 23.776 0.357 -48.412 1.00 54.56 88 ASP A O 1
ATOM 694 N N . GLU A 1 89 ? 21.877 -0.593 -47.732 1.00 52.38 89 GLU A N 1
ATOM 695 C CA . GLU A 1 89 ? 21.880 -1.726 -48.695 1.00 52.38 89 GLU A CA 1
ATOM 696 C C . GLU A 1 89 ? 20.887 -1.527 -49.863 1.00 52.38 89 GLU A C 1
ATOM 698 O O . GLU A 1 89 ? 20.276 -2.462 -50.371 1.00 52.38 89 GLU A O 1
ATOM 703 N N . CYS A 1 90 ? 20.674 -0.275 -50.275 1.00 48.69 90 CYS A N 1
ATOM 704 C CA . CYS A 1 90 ? 20.020 0.082 -51.541 1.00 48.69 90 CYS A CA 1
ATOM 705 C C . CYS A 1 90 ? 20.443 1.490 -51.994 1.00 48.69 90 CYS A C 1
ATOM 707 O O . CYS A 1 90 ? 19.604 2.315 -52.353 1.00 48.69 90 CYS A O 1
ATOM 709 N N . LEU A 1 91 ? 21.746 1.787 -51.993 1.00 43.44 91 LEU A N 1
ATOM 710 C CA . LEU A 1 91 ? 22.254 2.901 -52.793 1.00 43.44 91 LEU A CA 1
ATOM 711 C C . LEU A 1 91 ? 22.474 2.422 -54.236 1.00 43.44 91 LEU A C 1
ATOM 713 O O . LEU A 1 91 ? 23.463 1.735 -54.501 1.00 43.44 91 LEU A O 1
ATOM 717 N N . PRO A 1 92 ? 21.601 2.786 -55.200 1.00 49.53 92 PRO A N 1
ATOM 718 C CA . PRO A 1 92 ? 22.035 2.837 -56.582 1.00 49.53 92 PRO A CA 1
ATOM 719 C C . PRO A 1 92 ? 23.176 3.852 -56.653 1.00 49.53 92 PRO A C 1
ATOM 721 O O . PRO A 1 92 ? 23.135 4.899 -56.006 1.00 49.53 92 PRO A O 1
ATOM 724 N N . SER A 1 93 ? 24.200 3.523 -57.428 1.00 46.53 93 SER A N 1
ATOM 725 C CA . SER A 1 93 ? 25.305 4.405 -57.769 1.00 46.53 93 SER A CA 1
ATOM 726 C C . SER A 1 93 ? 24.772 5.732 -58.319 1.00 46.53 93 SER A C 1
ATOM 728 O O . SER A 1 93 ? 24.553 5.865 -59.515 1.00 46.53 93 SER A O 1
ATOM 730 N N . THR A 1 94 ? 24.559 6.736 -57.473 1.00 51.44 94 THR A N 1
ATOM 731 C CA . THR A 1 94 ? 24.599 8.114 -57.945 1.00 51.44 94 THR A CA 1
ATOM 732 C C . THR A 1 94 ? 26.054 8.514 -57.876 1.00 51.44 94 THR A C 1
ATOM 734 O O . THR A 1 94 ? 26.566 8.893 -56.824 1.00 51.44 94 THR A O 1
ATOM 737 N N . GLU A 1 95 ? 26.725 8.347 -59.006 1.00 49.50 95 GLU A N 1
ATOM 738 C CA . GLU A 1 95 ? 27.774 9.240 -59.468 1.00 49.50 95 GLU A CA 1
ATOM 739 C C . GLU A 1 95 ? 27.453 10.692 -59.070 1.00 49.50 95 GLU A C 1
ATOM 741 O O . GLU A 1 95 ? 26.844 11.466 -59.803 1.00 49.50 95 GLU A O 1
ATOM 746 N N . THR A 1 96 ? 27.847 11.103 -57.868 1.00 53.09 96 THR A N 1
ATOM 747 C CA . THR A 1 96 ? 28.007 12.520 -57.561 1.00 53.09 96 THR A CA 1
ATOM 748 C C . THR A 1 96 ? 29.256 12.952 -58.314 1.00 53.09 96 THR A C 1
ATOM 750 O O . THR A 1 96 ? 30.355 12.997 -57.764 1.00 53.09 96 THR A O 1
ATOM 753 N N . SER A 1 97 ? 29.078 13.187 -59.618 1.00 56.28 97 SER A N 1
ATOM 754 C CA . SER A 1 97 ? 30.033 13.875 -60.476 1.00 56.28 97 SER A CA 1
ATOM 755 C C . SER A 1 97 ? 30.477 15.132 -59.729 1.00 56.28 97 SER A C 1
ATOM 757 O O . SER A 1 97 ? 29.707 16.057 -59.455 1.00 56.28 97 SER A O 1
ATOM 759 N N . THR A 1 98 ? 31.742 15.118 -59.322 1.00 59.81 98 THR A N 1
ATOM 760 C CA . THR A 1 98 ? 32.429 16.214 -58.636 1.00 59.81 98 THR A CA 1
ATOM 761 C C . THR A 1 98 ? 32.525 17.469 -59.505 1.00 59.81 98 THR A C 1
ATOM 763 O O . THR A 1 98 ? 32.902 18.530 -59.003 1.00 59.81 98 THR A O 1
ATOM 766 N N . ASP A 1 99 ? 32.140 17.373 -60.778 1.00 58.47 99 ASP A N 1
ATOM 767 C CA . ASP A 1 99 ? 32.187 18.461 -61.748 1.00 58.47 99 ASP A CA 1
ATOM 768 C C . ASP A 1 99 ? 31.192 19.577 -61.384 1.00 58.47 99 ASP A C 1
ATOM 770 O O . ASP A 1 99 ? 31.554 20.753 -61.388 1.00 58.47 99 ASP A O 1
ATOM 774 N N . GLY A 1 100 ? 29.987 19.233 -60.908 1.00 58.28 100 GLY A N 1
ATOM 775 C CA . GLY A 1 100 ? 28.973 20.237 -60.547 1.00 58.28 100 GLY A CA 1
ATOM 776 C C . GLY A 1 100 ? 29.287 21.030 -59.269 1.00 58.28 100 GLY A C 1
ATOM 777 O O . GLY A 1 100 ? 28.839 22.167 -59.095 1.00 58.28 100 GLY A O 1
ATOM 778 N N . VAL A 1 101 ? 30.074 20.454 -58.355 1.00 65.69 101 VAL A N 1
ATOM 779 C CA . VAL A 1 101 ? 30.439 21.117 -57.090 1.00 65.69 101 VAL A CA 1
ATOM 780 C C . VAL A 1 101 ? 31.563 22.127 -57.322 1.00 65.69 101 VAL A C 1
ATOM 782 O O . VAL A 1 101 ? 31.536 23.215 -56.744 1.00 65.69 101 VAL A O 1
ATOM 785 N N . ALA A 1 102 ? 32.516 21.800 -58.201 1.00 70.12 102 ALA A N 1
ATOM 786 C CA . ALA A 1 102 ? 33.584 22.710 -58.604 1.00 70.12 102 ALA A CA 1
ATOM 787 C C . ALA A 1 102 ? 33.035 23.931 -59.361 1.00 70.12 102 ALA A C 1
ATOM 789 O O . ALA A 1 102 ? 33.457 25.060 -59.091 1.00 70.12 102 ALA A O 1
ATOM 790 N N . GLU A 1 103 ? 32.043 23.723 -60.231 1.00 67.50 103 GLU A N 1
ATOM 791 C CA . GLU A 1 103 ? 31.406 24.794 -61.000 1.00 67.50 103 GLU A CA 1
ATOM 792 C C . GLU A 1 103 ? 30.655 25.779 -60.089 1.00 67.50 103 GLU A C 1
ATOM 794 O O . GLU A 1 103 ? 30.972 26.973 -60.086 1.00 67.50 103 GLU A O 1
ATOM 799 N N . ARG A 1 104 ? 29.802 25.290 -59.174 1.00 73.62 104 ARG A N 1
ATOM 800 C CA . ARG A 1 104 ? 29.108 26.161 -58.199 1.00 73.62 104 ARG A CA 1
ATOM 801 C C . ARG A 1 104 ? 30.072 26.901 -57.268 1.00 73.62 104 ARG A C 1
ATOM 803 O O . ARG A 1 104 ? 29.807 28.039 -56.882 1.00 73.62 104 ARG A O 1
ATOM 810 N N . LEU A 1 105 ? 31.204 26.294 -56.901 1.00 74.44 105 LEU A N 1
ATOM 811 C CA . LEU A 1 105 ? 32.208 26.962 -56.065 1.00 74.44 105 LEU A CA 1
ATOM 812 C C . LEU A 1 105 ? 32.927 28.088 -56.828 1.00 74.44 105 LEU A C 1
ATOM 814 O O . LEU A 1 105 ? 33.287 29.110 -56.234 1.00 74.44 105 LEU A O 1
ATOM 818 N N . SER A 1 106 ? 33.107 27.922 -58.141 1.00 74.06 106 SER A N 1
ATOM 819 C CA . SER A 1 106 ? 33.701 28.937 -59.012 1.00 74.06 106 SER A CA 1
ATOM 820 C C . SER A 1 106 ? 32.769 30.138 -59.237 1.00 74.06 106 SER A C 1
ATOM 822 O O . SER A 1 106 ? 33.234 31.280 -59.180 1.00 74.06 106 SER A O 1
ATOM 824 N N . GLU A 1 107 ? 31.457 29.909 -59.348 1.00 76.62 107 GLU A N 1
ATOM 825 C CA . GLU A 1 107 ? 30.430 30.960 -59.441 1.00 76.62 107 GLU A CA 1
ATOM 826 C C . GLU A 1 107 ? 30.307 31.780 -58.150 1.00 76.62 107 GLU A C 1
ATOM 828 O O . GLU A 1 107 ? 30.248 33.011 -58.174 1.00 76.62 107 GLU A O 1
ATOM 833 N N . ILE A 1 108 ? 30.344 31.123 -56.988 1.00 76.56 108 ILE A N 1
ATOM 834 C CA . ILE A 1 108 ? 30.302 31.819 -55.692 1.00 76.56 108 ILE A CA 1
ATOM 835 C C . ILE A 1 108 ? 31.548 32.703 -55.518 1.00 76.56 108 ILE A C 1
ATOM 837 O O . ILE A 1 108 ? 31.474 33.834 -55.023 1.00 76.56 108 ILE A O 1
ATOM 841 N N . LYS A 1 109 ? 32.712 32.215 -55.960 1.00 79.75 109 LYS A N 1
ATOM 842 C CA . LYS A 1 109 ? 33.974 32.948 -55.836 1.00 79.75 109 LYS A CA 1
ATOM 843 C C . LYS A 1 109 ? 34.057 34.127 -56.810 1.00 79.75 109 LYS A C 1
ATOM 845 O O . LYS A 1 109 ? 34.586 35.172 -56.424 1.00 79.75 109 LYS A O 1
ATOM 850 N N . SER A 1 110 ? 33.499 34.020 -58.017 1.00 70.12 110 SER A N 1
ATOM 851 C CA . SER A 1 110 ? 33.428 35.138 -58.969 1.00 70.12 110 SER A CA 1
ATOM 852 C C . SER A 1 110 ? 32.449 36.228 -58.504 1.00 70.12 110 SER A C 1
ATOM 854 O O . SER A 1 110 ? 32.806 37.410 -58.538 1.00 70.12 110 SER A O 1
ATOM 856 N N . ALA A 1 111 ? 31.301 35.850 -57.932 1.00 69.38 111 ALA A N 1
ATOM 857 C CA . ALA A 1 111 ? 30.345 36.786 -57.333 1.00 69.38 111 ALA A CA 1
ATOM 858 C C . ALA A 1 111 ? 30.946 37.585 -56.155 1.00 69.38 111 ALA A C 1
ATOM 860 O O . ALA A 1 111 ? 30.746 38.797 -56.051 1.00 69.38 111 ALA A O 1
ATOM 861 N N . SER A 1 112 ? 31.764 36.946 -55.307 1.00 65.62 112 SER A N 1
ATOM 862 C CA . SER A 1 112 ? 32.431 37.635 -54.186 1.00 65.62 112 SER A CA 1
ATOM 863 C C . SER A 1 112 ? 33.503 38.653 -54.615 1.00 65.62 112 SER A C 1
ATOM 865 O O . SER A 1 112 ? 33.731 39.648 -53.919 1.00 65.62 112 SER A O 1
ATOM 867 N N . ARG A 1 113 ? 34.142 38.455 -55.780 1.00 60.34 113 ARG A N 1
ATOM 868 C CA . ARG A 1 113 ? 35.145 39.397 -56.315 1.00 60.34 113 ARG A CA 1
ATOM 869 C C . ARG A 1 113 ? 34.484 40.636 -56.919 1.00 60.34 113 ARG A C 1
ATOM 871 O O . ARG A 1 113 ? 35.015 41.728 -56.745 1.00 60.34 113 ARG A O 1
ATOM 878 N N . ALA A 1 114 ? 33.317 40.485 -57.550 1.00 57.69 114 ALA A N 1
ATOM 879 C CA . ALA A 1 114 ? 32.538 41.606 -58.079 1.00 57.69 114 ALA A CA 1
ATOM 880 C C . ALA A 1 114 ? 31.996 42.518 -56.960 1.00 57.69 114 ALA A C 1
ATOM 882 O O . ALA A 1 114 ? 32.087 43.737 -57.067 1.00 57.69 114 ALA A O 1
ATOM 883 N N . ALA A 1 115 ? 31.529 41.939 -55.847 1.00 56.31 115 ALA A N 1
ATOM 884 C CA . ALA A 1 115 ? 31.040 42.701 -54.693 1.00 56.31 115 ALA A CA 1
ATOM 885 C C . ALA A 1 115 ? 32.141 43.504 -53.963 1.00 56.31 115 ALA A C 1
ATOM 887 O O . ALA A 1 115 ? 31.852 44.519 -53.329 1.00 56.31 115 ALA A O 1
ATOM 888 N N . SER A 1 116 ? 33.406 43.082 -54.068 1.00 54.56 116 SER A N 1
ATOM 889 C CA . SER A 1 116 ? 34.535 43.744 -53.394 1.00 54.56 116 SER A CA 1
ATOM 890 C C . SER A 1 116 ? 35.087 44.960 -54.155 1.00 54.56 116 SER A C 1
ATOM 892 O O . SER A 1 116 ? 35.809 45.761 -53.567 1.00 54.56 116 SER A O 1
ATOM 894 N N . ALA A 1 117 ? 3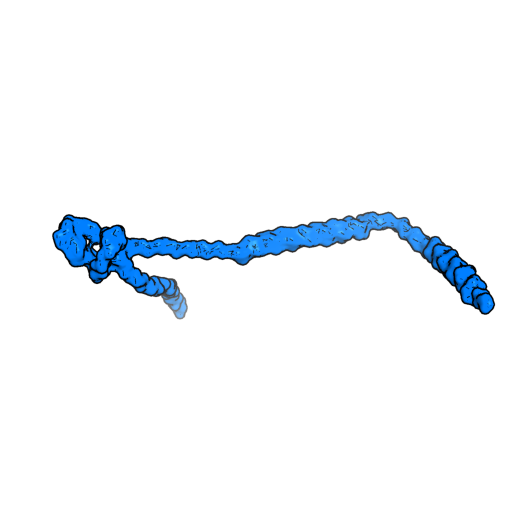4.744 45.138 -55.437 1.00 56.19 117 ALA A N 1
ATOM 895 C CA . ALA A 1 117 ? 35.253 46.237 -56.267 1.00 56.19 117 ALA A CA 1
ATOM 896 C C . ALA A 1 117 ? 34.495 47.571 -56.085 1.00 56.19 117 ALA A C 1
ATOM 898 O O . ALA A 1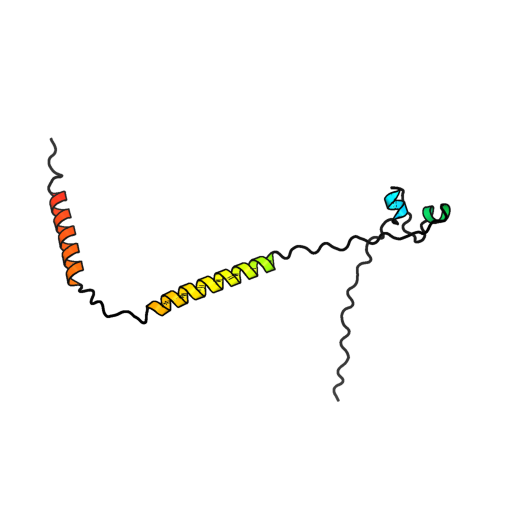 117 ? 34.975 48.614 -56.517 1.00 56.19 117 ALA A O 1
ATOM 899 N N . THR A 1 118 ? 33.331 47.563 -55.428 1.00 56.59 118 THR A N 1
ATOM 900 C CA . THR A 1 118 ? 32.444 48.735 -55.282 1.00 56.59 118 THR A CA 1
ATOM 901 C C . THR A 1 118 ? 32.539 49.462 -53.933 1.00 56.59 118 THR A C 1
ATOM 903 O O . THR A 1 118 ? 31.828 50.439 -53.726 1.00 56.59 118 THR A O 1
ATOM 906 N N . VAL A 1 119 ? 33.412 49.036 -53.008 1.00 57.69 119 VAL A N 1
ATOM 907 C CA . VAL A 1 119 ? 33.470 49.590 -51.631 1.00 57.69 119 VAL A CA 1
ATOM 908 C C . VAL A 1 119 ? 34.549 50.679 -51.433 1.00 57.69 119 VAL A C 1
ATOM 910 O O . VAL A 1 119 ? 34.625 51.285 -50.367 1.00 57.69 119 VAL A O 1
ATOM 913 N N . THR A 1 120 ? 35.336 51.040 -52.453 1.00 59.66 120 THR A N 1
ATOM 914 C CA . THR A 1 120 ? 36.273 52.185 -52.390 1.00 59.66 120 THR A CA 1
ATOM 915 C C . THR A 1 120 ? 35.831 53.348 -53.280 1.00 59.66 120 THR A C 1
ATOM 917 O O . THR A 1 120 ? 36.503 53.698 -54.244 1.00 59.66 120 THR A O 1
ATOM 920 N N . ALA A 1 121 ? 34.703 53.970 -52.947 1.00 55.72 121 ALA A N 1
ATOM 921 C CA . ALA A 1 121 ? 34.383 55.333 -53.364 1.00 55.72 121 ALA A CA 1
ATOM 922 C C . ALA A 1 121 ? 33.854 56.072 -52.129 1.00 55.72 121 ALA A C 1
ATOM 924 O O . ALA A 1 121 ? 32.712 55.884 -51.711 1.00 55.72 121 ALA A O 1
ATOM 925 N N . LYS A 1 122 ? 34.740 56.831 -51.482 1.00 51.88 122 LYS A N 1
ATOM 926 C CA . LYS A 1 122 ? 34.414 57.718 -50.363 1.00 51.88 122 LYS A CA 1
ATOM 927 C C . LYS A 1 122 ? 34.175 59.128 -50.939 1.00 51.88 122 LYS A C 1
ATOM 929 O O . LYS A 1 122 ? 34.921 59.482 -51.851 1.00 51.88 122 LYS A O 1
ATOM 934 N N . PRO A 1 123 ? 33.145 59.866 -50.480 1.00 57.19 123 PRO A N 1
ATOM 935 C CA . PRO A 1 123 ? 32.851 61.225 -50.943 1.00 57.19 123 PRO A CA 1
ATOM 936 C C . PRO A 1 123 ? 33.950 62.226 -50.579 1.00 57.19 123 PRO A C 1
ATOM 938 O O . PRO A 1 123 ? 34.666 61.980 -49.577 1.00 57.19 123 PRO A O 1
#